Protein AF-A0A0C3F1P7-F1 (afdb_monomer)

Sequence (165 aa):
MGQLSAVKELAISNSTWDDLTPEAEESLFSVFNNIEQLDISIWKFDSPRRVFQIIASYPCLERLSVQACSPRKTLGTLEFQTTDNRVPASLQTLQCSSFNNGDFLNWVLYSQPIPALATIDFGVVQGCDAYLLGKVIKALGPKLNHLRISFVSYIAPGSLVICLA

Organism: Piloderma croceum (strain F 1598) (NCBI:txid765440)

Mean predicted aligned error: 6.53 Å

pLDDT: mean 83.27, std 12.53, range [48.66, 98.19]

Structure (mmCIF, N/CA/C/O backbone):
data_AF-A0A0C3F1P7-F1
#
_entry.id   AF-A0A0C3F1P7-F1
#
loop_
_atom_site.group_PDB
_atom_site.id
_atom_site.type_symbol
_atom_site.label_atom_id
_atom_site.label_alt_id
_atom_site.label_comp_id
_atom_site.label_asym_id
_atom_site.label_entity_id
_atom_site.label_seq_id
_atom_site.pdbx_PDB_ins_code
_atom_site.Cartn_x
_atom_site.Cartn_y
_atom_site.Cartn_z
_atom_site.occupancy
_atom_site.B_iso_or_equiv
_atom_site.auth_seq_id
_atom_site.auth_comp_id
_atom_site.auth_asym_id
_atom_site.auth_atom_id
_atom_site.pdbx_PDB_model_num
ATOM 1 N N . MET A 1 1 ? -26.819 12.381 -0.903 1.00 54.44 1 MET A N 1
ATOM 2 C CA . MET A 1 1 ? -26.599 10.941 -1.167 1.00 54.44 1 MET A CA 1
ATOM 3 C C . MET A 1 1 ? -26.315 10.256 0.161 1.00 54.44 1 MET A C 1
ATOM 5 O O . MET A 1 1 ? -25.711 10.889 1.017 1.00 54.44 1 MET A O 1
ATOM 9 N N . GLY A 1 2 ? -26.835 9.045 0.384 1.00 70.06 2 GLY A N 1
ATOM 10 C CA . GLY A 1 2 ? -26.633 8.320 1.646 1.00 70.06 2 GLY A CA 1
ATOM 11 C C . GLY A 1 2 ? -25.206 7.782 1.756 1.00 70.06 2 GLY A C 1
ATOM 12 O O . GLY A 1 2 ? -24.664 7.315 0.762 1.00 70.06 2 GLY A O 1
ATOM 13 N N . GLN A 1 3 ? -24.602 7.868 2.942 1.00 82.56 3 GLN A N 1
ATOM 14 C CA . GLN A 1 3 ? -23.281 7.291 3.215 1.00 82.56 3 GLN A CA 1
ATOM 15 C C . GLN A 1 3 ? -23.403 5.785 3.474 1.00 82.56 3 GLN A C 1
ATOM 17 O O . GLN A 1 3 ? -24.300 5.352 4.199 1.00 82.56 3 GLN A O 1
ATOM 22 N N . LEU A 1 4 ? -22.480 4.989 2.932 1.00 87.56 4 LEU A N 1
ATOM 23 C CA . LEU A 1 4 ? -22.407 3.540 3.151 1.00 87.56 4 LEU A CA 1
ATOM 24 C C . LEU A 1 4 ? -21.449 3.220 4.306 1.00 87.56 4 LEU A C 1
ATOM 26 O O . LEU A 1 4 ? -20.470 2.497 4.156 1.00 87.56 4 LEU A O 1
ATOM 30 N N . SER A 1 5 ? -21.734 3.771 5.486 1.00 88.56 5 SER A N 1
ATOM 31 C CA . SER A 1 5 ? -20.857 3.698 6.667 1.00 88.56 5 SER A CA 1
ATOM 32 C C . SER A 1 5 ? -20.645 2.286 7.228 1.00 88.56 5 SER A C 1
ATOM 34 O O . SER A 1 5 ? -19.689 2.073 7.975 1.00 88.56 5 SER A O 1
ATOM 36 N N . ALA A 1 6 ? -21.513 1.332 6.880 1.00 92.88 6 ALA A N 1
ATOM 37 C CA . ALA A 1 6 ? -21.384 -0.073 7.263 1.00 92.88 6 ALA A CA 1
ATOM 38 C C . ALA A 1 6 ? -20.371 -0.848 6.403 1.00 92.88 6 ALA A C 1
ATOM 40 O O . ALA A 1 6 ? -19.941 -1.927 6.800 1.00 92.88 6 ALA A O 1
ATOM 41 N N . VAL A 1 7 ? -19.994 -0.323 5.232 1.00 95.44 7 VAL A N 1
ATOM 42 C CA . VAL A 1 7 ? -19.026 -0.975 4.345 1.00 95.44 7 VAL A CA 1
ATOM 43 C C . VAL A 1 7 ? -17.622 -0.754 4.899 1.00 95.44 7 VAL A C 1
ATOM 45 O O . VAL A 1 7 ? -17.210 0.383 5.127 1.00 95.44 7 VAL A O 1
ATOM 48 N N . LYS A 1 8 ? -16.906 -1.859 5.117 1.00 96.81 8 LYS A N 1
ATOM 49 C CA . LYS A 1 8 ? -15.531 -1.890 5.639 1.00 96.81 8 LYS A CA 1
ATOM 50 C C . LYS A 1 8 ? -14.506 -2.338 4.609 1.00 96.81 8 LYS A C 1
ATOM 52 O O . LYS A 1 8 ? -13.326 -2.041 4.750 1.00 96.81 8 LYS A O 1
ATOM 57 N N . GLU A 1 9 ? -14.956 -3.016 3.564 1.00 97.38 9 GLU A N 1
ATOM 58 C CA . GLU A 1 9 ? -14.091 -3.576 2.536 1.00 97.38 9 GLU A CA 1
ATOM 59 C C . GLU A 1 9 ? -14.547 -3.061 1.175 1.00 97.38 9 GLU A C 1
ATOM 61 O O . GLU A 1 9 ? -15.736 -3.106 0.849 1.00 97.38 9 GLU A O 1
ATOM 66 N N . LEU A 1 10 ? -13.602 -2.548 0.394 1.00 95.38 10 LEU A N 1
ATOM 67 C CA . LEU A 1 10 ? -13.829 -2.092 -0.968 1.00 95.38 10 LEU A CA 1
ATOM 68 C C . LEU A 1 10 ? -12.850 -2.804 -1.896 1.00 95.38 10 LEU A C 1
ATOM 70 O O . LEU A 1 10 ? -11.638 -2.698 -1.733 1.00 95.38 10 LEU A O 1
ATOM 74 N N . ALA A 1 11 ? -13.389 -3.502 -2.891 1.00 94.38 11 ALA A N 1
ATOM 75 C CA . ALA A 1 11 ? -12.605 -4.152 -3.929 1.00 94.38 11 ALA A CA 1
ATOM 76 C C . ALA A 1 11 ? -12.892 -3.496 -5.284 1.00 94.38 11 ALA A C 1
ATOM 78 O O . ALA A 1 11 ? -14.033 -3.460 -5.746 1.00 94.38 11 ALA A O 1
ATOM 79 N N . ILE A 1 12 ? -11.844 -2.996 -5.931 1.00 89.31 12 ILE A N 1
ATOM 80 C CA . ILE A 1 12 ? -11.864 -2.387 -7.259 1.00 89.31 12 ILE A CA 1
ATOM 81 C C . ILE A 1 12 ? -11.052 -3.304 -8.167 1.00 89.31 12 ILE A C 1
ATOM 83 O O . ILE A 1 12 ? -9.857 -3.515 -7.955 1.00 89.31 12 ILE A O 1
ATOM 87 N N . SER A 1 13 ? -11.700 -3.895 -9.167 1.00 89.19 13 SER A N 1
ATOM 88 C CA . SER A 1 13 ? -11.050 -4.865 -10.048 1.00 89.19 13 SER A CA 1
ATOM 89 C C . SER A 1 13 ? -11.407 -4.639 -11.507 1.00 89.19 13 SER A C 1
ATOM 91 O O . SER A 1 13 ? -12.533 -4.256 -11.825 1.00 89.19 13 SER A O 1
ATOM 93 N N . ASN A 1 14 ? -10.435 -4.897 -12.387 1.00 82.69 14 ASN A N 1
ATOM 94 C CA . ASN A 1 14 ? -10.603 -4.911 -13.843 1.00 82.69 14 ASN A CA 1
ATOM 95 C C . ASN A 1 14 ? -11.326 -3.668 -14.382 1.00 82.69 14 ASN A C 1
ATOM 97 O O . ASN A 1 14 ? -12.288 -3.751 -1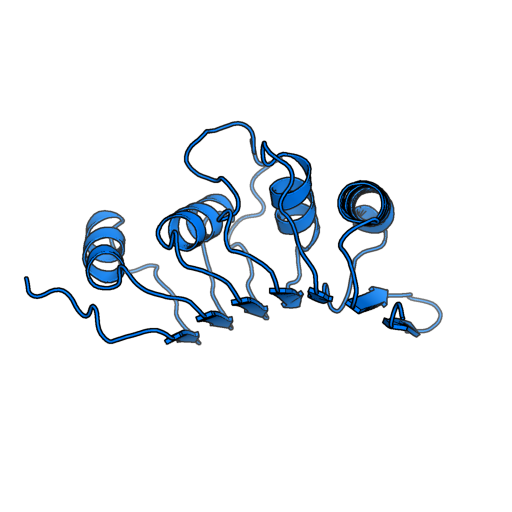5.147 1.00 82.69 14 ASN A O 1
ATOM 101 N N . SER A 1 15 ? -10.874 -2.503 -13.937 1.00 75.25 15 SER A N 1
ATOM 102 C CA . SER A 1 15 ? -11.546 -1.247 -14.219 1.00 75.25 15 SER A CA 1
ATOM 103 C C . SER A 1 15 ? -10.633 -0.306 -14.989 1.00 75.25 15 SER A C 1
ATOM 105 O O . SER A 1 15 ? -9.490 -0.060 -14.600 1.00 75.25 15 SER A O 1
ATOM 107 N N . THR A 1 16 ? -11.156 0.260 -16.070 1.00 73.94 16 THR A N 1
ATOM 108 C CA . THR A 1 16 ? -10.563 1.389 -16.787 1.00 73.94 16 THR A CA 1
ATOM 109 C C . THR A 1 16 ? -11.404 2.610 -16.464 1.00 73.94 16 THR A C 1
ATOM 111 O O . THR A 1 16 ? -12.550 2.692 -16.888 1.00 73.94 16 THR A O 1
ATOM 114 N N . TRP A 1 17 ? -10.867 3.525 -15.662 1.00 72.94 17 TRP A N 1
ATOM 115 C CA . TRP A 1 17 ? -11.616 4.685 -15.158 1.00 72.94 17 TRP A CA 1
ATOM 116 C C . TRP A 1 17 ? -11.581 5.863 -16.145 1.00 72.94 17 TRP A C 1
ATOM 118 O O . TRP A 1 17 ? -11.796 7.003 -15.772 1.00 72.94 17 TRP A O 1
ATOM 128 N N . ASP A 1 18 ? -11.324 5.582 -17.422 1.00 71.12 18 ASP A N 1
ATOM 129 C CA . ASP A 1 18 ? -11.081 6.598 -18.459 1.00 71.12 18 ASP A CA 1
ATOM 130 C C . ASP A 1 18 ? -12.295 7.460 -18.740 1.00 71.12 18 ASP A C 1
ATOM 132 O O . ASP A 1 18 ? -12.169 8.614 -19.138 1.00 71.12 18 ASP A O 1
ATOM 136 N N . ASP A 1 19 ? -13.464 6.862 -18.543 1.00 70.75 19 ASP A N 1
ATOM 137 C CA . ASP A 1 19 ? -14.743 7.498 -18.792 1.00 70.75 19 ASP A CA 1
ATOM 138 C C . ASP A 1 19 ? -15.265 8.224 -17.542 1.00 70.75 19 ASP A C 1
ATOM 140 O O . ASP A 1 19 ? -16.295 8.896 -17.609 1.00 70.75 19 ASP A O 1
ATOM 144 N N . LEU A 1 20 ? -14.581 8.103 -16.395 1.00 74.62 20 LEU A N 1
ATOM 145 C CA . LEU A 1 20 ? -14.964 8.800 -15.173 1.00 74.62 20 LEU A CA 1
ATOM 146 C C . LEU A 1 20 ? -14.275 10.160 -15.114 1.00 74.62 20 LEU A C 1
ATOM 148 O O . LEU A 1 20 ? -13.053 10.278 -15.165 1.00 74.62 20 LEU A O 1
ATOM 152 N N . THR A 1 21 ? -15.077 11.214 -14.967 1.00 83.38 21 THR A N 1
ATOM 153 C CA . THR A 1 21 ? -14.527 12.528 -14.636 1.00 83.38 21 THR A CA 1
ATOM 154 C C . THR A 1 21 ? -14.014 12.515 -13.190 1.00 83.38 21 THR A C 1
ATOM 156 O O . THR A 1 21 ? -14.551 11.769 -12.362 1.00 83.38 21 THR A O 1
ATOM 159 N N . PRO A 1 22 ? -13.021 13.350 -12.834 1.00 80.06 22 PRO A N 1
ATOM 160 C CA . PRO A 1 22 ? -12.517 13.428 -11.463 1.00 80.06 22 PRO A CA 1
ATOM 161 C C . PRO A 1 22 ? -13.613 13.637 -10.407 1.00 80.06 22 PRO A C 1
ATOM 163 O O . PRO A 1 22 ? -13.511 13.091 -9.310 1.00 80.06 22 PRO A O 1
ATOM 166 N N . GLU A 1 23 ? -14.669 14.378 -10.751 1.00 84.62 23 GLU A N 1
ATOM 167 C CA . GLU A 1 23 ? -15.829 14.641 -9.896 1.00 84.62 23 GLU A CA 1
ATOM 168 C C . GLU A 1 23 ? -16.697 13.392 -9.703 1.00 84.62 23 GLU A C 1
ATOM 170 O O . GLU A 1 23 ? -17.196 13.150 -8.605 1.00 84.62 23 GLU A O 1
ATOM 175 N N . ALA A 1 24 ? -16.876 12.581 -10.751 1.00 85.69 24 ALA A N 1
ATOM 176 C CA . ALA A 1 24 ? -17.606 11.320 -10.655 1.00 85.69 24 ALA A CA 1
ATOM 177 C C . ALA A 1 24 ? -16.862 10.322 -9.756 1.00 85.69 24 ALA A C 1
ATOM 179 O O . ALA A 1 24 ? -17.483 9.648 -8.936 1.00 85.69 24 ALA A O 1
ATOM 180 N N . GLU A 1 25 ? -15.533 10.273 -9.862 1.00 83.94 25 GLU A N 1
ATOM 181 C CA . GLU A 1 25 ? -14.691 9.456 -8.987 1.00 83.94 25 GLU A CA 1
ATOM 182 C C . GLU A 1 25 ? -14.768 9.922 -7.527 1.00 83.94 25 GLU A C 1
ATOM 184 O O . GLU A 1 25 ? -15.000 9.116 -6.628 1.00 83.94 25 GLU A O 1
ATOM 189 N N . GLU A 1 26 ? -14.616 11.224 -7.273 1.00 83.25 26 GLU A N 1
ATOM 190 C CA . GLU A 1 26 ? -14.709 11.790 -5.922 1.00 83.25 26 GLU A CA 1
ATOM 191 C C . GLU A 1 26 ? -16.100 11.557 -5.315 1.00 83.25 26 GLU A C 1
ATOM 193 O O . GLU A 1 26 ? -16.233 11.138 -4.160 1.00 83.25 26 GLU A O 1
ATOM 198 N N . SER A 1 27 ? -17.155 11.741 -6.112 1.00 86.88 27 SER A N 1
ATOM 199 C CA . SER A 1 27 ? -18.521 11.443 -5.691 1.00 86.88 27 SER A CA 1
ATOM 200 C C . SER A 1 27 ? -18.729 9.959 -5.405 1.00 86.88 27 SER A C 1
ATOM 202 O O . SER A 1 27 ? -19.531 9.640 -4.534 1.00 86.88 27 SER A O 1
ATOM 204 N N . LEU A 1 28 ? -18.053 9.053 -6.115 1.00 87.06 28 LEU A N 1
ATOM 205 C CA . LEU A 1 28 ? -18.147 7.616 -5.868 1.00 87.06 28 LEU A CA 1
ATOM 206 C C . LEU A 1 28 ? -17.441 7.246 -4.560 1.00 87.06 28 LEU A C 1
ATOM 208 O O . LEU A 1 28 ? -18.002 6.523 -3.737 1.00 87.06 28 LEU A O 1
ATOM 212 N N . PHE A 1 29 ? -16.232 7.761 -4.344 1.00 86.56 29 PHE A N 1
ATOM 213 C CA . PHE A 1 29 ? -15.429 7.399 -3.180 1.00 86.56 29 PHE A CA 1
ATOM 214 C C . PHE A 1 29 ? -15.884 8.061 -1.882 1.00 86.56 29 PHE A C 1
ATOM 216 O O . PHE A 1 29 ? -15.818 7.423 -0.834 1.00 86.56 29 PHE A O 1
ATOM 223 N N . SER A 1 30 ? -16.444 9.271 -1.946 1.00 87.69 30 SER A N 1
ATOM 224 C CA . SER A 1 30 ? -16.987 9.986 -0.775 1.00 87.69 30 SER A CA 1
ATOM 225 C C . SER A 1 30 ? -18.180 9.290 -0.103 1.00 87.69 30 SER A C 1
ATOM 227 O O . SER A 1 30 ? -18.580 9.648 1.009 1.00 87.69 30 SER A O 1
ATOM 229 N N . VAL A 1 31 ? -18.759 8.272 -0.748 1.00 91.62 31 VAL A N 1
ATOM 230 C CA . VAL A 1 31 ? -19.815 7.435 -0.164 1.00 91.62 31 VAL A CA 1
ATOM 231 C C . VAL A 1 31 ? -19.255 6.475 0.897 1.00 91.62 31 VAL A C 1
ATOM 233 O O . VAL A 1 31 ? -19.992 6.068 1.804 1.00 91.62 31 VAL A O 1
ATOM 236 N N . PHE A 1 32 ? -17.965 6.136 0.821 1.00 91.50 32 PHE A N 1
ATOM 237 C CA . PHE A 1 32 ? -17.310 5.122 1.645 1.00 91.50 32 PHE A CA 1
ATOM 238 C C . PHE A 1 32 ? -16.322 5.755 2.639 1.00 91.50 32 PHE A C 1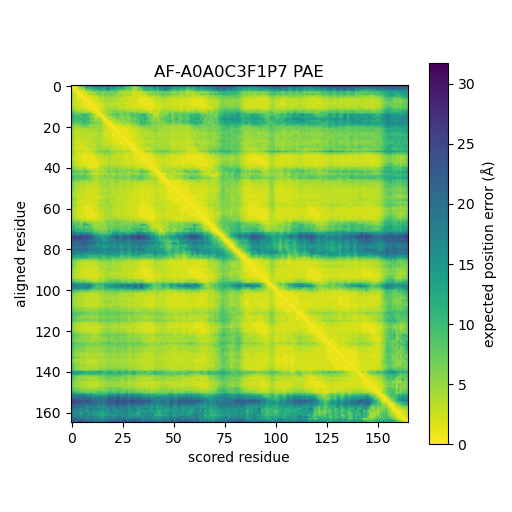
ATOM 240 O O . PHE A 1 32 ? -15.151 5.932 2.337 1.00 91.50 32 PHE A O 1
ATOM 247 N N . ASN A 1 33 ? -16.757 6.059 3.864 1.00 87.19 33 ASN A N 1
ATOM 248 C CA . ASN A 1 33 ? -15.896 6.770 4.830 1.00 87.19 33 ASN A CA 1
ATOM 249 C C . ASN A 1 33 ? -15.183 5.865 5.848 1.00 87.19 33 ASN A C 1
ATOM 251 O O . ASN A 1 33 ? -14.294 6.323 6.557 1.00 87.19 33 ASN A O 1
ATOM 255 N N . ASN A 1 34 ? -15.572 4.590 5.929 1.00 94.00 34 ASN A N 1
ATOM 256 C CA . ASN A 1 34 ? -15.139 3.663 6.980 1.00 94.00 34 ASN A CA 1
ATOM 257 C C . ASN A 1 34 ? -14.393 2.441 6.427 1.00 94.00 34 ASN A C 1
ATOM 259 O O . ASN A 1 34 ? -14.411 1.384 7.057 1.00 94.00 34 ASN A O 1
ATOM 263 N N . ILE A 1 35 ? -13.783 2.567 5.248 1.00 97.12 35 ILE A N 1
ATOM 264 C CA . ILE A 1 35 ? -13.032 1.473 4.631 1.00 97.12 35 ILE A CA 1
ATOM 265 C C . ILE A 1 35 ? -11.792 1.158 5.470 1.00 97.12 35 ILE A C 1
ATOM 267 O O . ILE A 1 35 ? -10.963 2.029 5.723 1.00 97.12 35 ILE A O 1
ATOM 271 N N . GLU A 1 36 ? -11.690 -0.102 5.874 1.00 97.94 36 GLU A N 1
ATOM 272 C CA . GLU A 1 36 ? -10.580 -0.711 6.608 1.00 97.94 36 GLU A CA 1
ATOM 273 C C . GLU A 1 36 ? -9.721 -1.586 5.682 1.00 97.94 36 GLU A C 1
ATOM 275 O O . GLU A 1 36 ? -8.516 -1.716 5.898 1.00 97.94 36 GLU A O 1
ATOM 280 N N . GLN A 1 37 ? -10.309 -2.139 4.614 1.00 98.19 37 GLN A N 1
ATOM 281 C CA . GLN A 1 37 ? -9.597 -2.895 3.584 1.00 98.19 37 GLN A CA 1
ATOM 282 C C . GLN A 1 37 ? -9.910 -2.378 2.182 1.00 98.19 37 GLN A C 1
ATOM 284 O O . GLN A 1 37 ? -11.071 -2.292 1.783 1.00 98.19 37 GLN A O 1
ATOM 289 N N . LEU A 1 38 ? -8.857 -2.088 1.423 1.00 96.38 38 LEU A N 1
ATOM 290 C CA . LEU A 1 38 ? -8.938 -1.663 0.033 1.00 96.38 38 LEU A CA 1
ATOM 291 C C . LEU A 1 38 ? -8.109 -2.602 -0.837 1.00 96.38 38 LEU A C 1
ATOM 293 O O . LEU A 1 38 ? -6.884 -2.652 -0.716 1.00 96.38 38 LEU A O 1
ATOM 297 N N . ASP A 1 39 ? -8.787 -3.295 -1.745 1.00 95.31 39 ASP A N 1
ATOM 298 C CA . ASP A 1 39 ? -8.166 -4.170 -2.730 1.00 95.31 39 ASP A CA 1
ATOM 299 C C . ASP A 1 39 ? -8.324 -3.571 -4.123 1.00 95.31 39 ASP A C 1
ATOM 301 O O . ASP A 1 39 ? -9.429 -3.329 -4.602 1.00 95.31 39 ASP A O 1
ATOM 305 N N . ILE A 1 40 ? -7.205 -3.337 -4.793 1.00 91.12 40 ILE A N 1
ATOM 306 C CA . ILE A 1 40 ? -7.139 -2.732 -6.116 1.00 91.12 40 ILE A CA 1
ATOM 307 C C . ILE A 1 40 ? -6.400 -3.698 -7.028 1.00 91.12 40 ILE A C 1
ATOM 309 O O . ILE A 1 40 ? -5.223 -3.993 -6.822 1.00 91.12 40 ILE A O 1
ATOM 313 N N . SER A 1 41 ? -7.068 -4.185 -8.065 1.00 90.94 41 SER A N 1
ATOM 314 C CA . SER A 1 41 ? -6.477 -5.147 -8.993 1.00 90.94 41 SER A CA 1
ATOM 315 C C . SER A 1 41 ? -6.753 -4.787 -10.446 1.00 90.94 41 SER A C 1
ATOM 317 O O . SER A 1 41 ? -7.855 -4.377 -10.806 1.00 90.94 41 SER A O 1
ATOM 319 N N . ILE A 1 42 ? -5.748 -4.974 -11.306 1.00 82.75 42 ILE A N 1
ATOM 320 C CA . ILE A 1 42 ? -5.882 -4.802 -12.763 1.00 82.75 42 ILE A CA 1
ATOM 321 C C . ILE A 1 42 ? -6.445 -3.405 -13.086 1.00 82.75 42 ILE A C 1
ATOM 323 O O . ILE A 1 42 ? -7.440 -3.244 -13.795 1.00 82.75 42 ILE A O 1
ATOM 327 N N . TRP A 1 43 ? -5.823 -2.375 -12.509 1.00 80.75 43 TRP A N 1
ATOM 328 C CA . TRP A 1 43 ? -6.220 -0.988 -12.728 1.00 80.75 43 TRP A CA 1
ATOM 329 C C . TRP A 1 43 ? -5.244 -0.277 -13.657 1.00 80.75 43 TRP A C 1
ATOM 331 O O . TRP A 1 43 ? -4.026 -0.276 -13.449 1.00 80.75 43 TRP A O 1
ATOM 341 N N . LYS A 1 44 ? -5.801 0.361 -14.685 1.00 82.00 44 LYS A N 1
ATOM 342 C CA . LYS A 1 44 ? -5.083 1.286 -15.558 1.00 82.00 44 LYS A CA 1
ATOM 343 C C . LYS A 1 44 ? -5.415 2.712 -15.152 1.00 82.00 44 LYS A C 1
ATOM 345 O O . LYS A 1 44 ? -6.550 3.145 -15.339 1.00 82.00 44 LYS A O 1
ATOM 350 N N . PHE A 1 45 ? -4.418 3.432 -14.660 1.00 75.69 45 PHE A N 1
ATOM 351 C CA . PHE A 1 45 ? -4.546 4.821 -14.228 1.00 75.69 45 PHE A CA 1
ATOM 352 C C . PHE A 1 45 ? -3.603 5.735 -15.016 1.00 75.69 45 PHE A C 1
ATOM 354 O O . PHE A 1 45 ? -2.579 5.296 -15.547 1.00 75.69 45 PHE A O 1
ATOM 361 N N . ASP A 1 46 ? -3.928 7.023 -15.067 1.00 76.44 46 ASP A N 1
ATOM 362 C CA . ASP A 1 46 ? -3.106 8.020 -15.762 1.00 76.44 46 ASP A CA 1
ATOM 363 C C . ASP A 1 46 ? -1.855 8.410 -14.975 1.00 76.44 46 ASP A C 1
ATOM 365 O O . ASP A 1 46 ? -0.806 8.679 -15.561 1.00 76.44 46 ASP A O 1
ATOM 369 N N . SER A 1 47 ? -1.956 8.427 -13.643 1.00 77.62 47 SER A N 1
ATOM 370 C CA . SER A 1 47 ? -0.864 8.786 -12.742 1.00 77.62 47 SER A CA 1
ATOM 371 C C . SER A 1 47 ? -0.949 8.017 -11.419 1.00 77.62 47 SER A C 1
ATOM 373 O O . SER A 1 47 ? -2.035 7.949 -10.835 1.00 77.62 47 SER A O 1
ATOM 375 N N . PRO A 1 48 ? 0.180 7.512 -10.884 1.00 79.12 48 PRO A N 1
ATOM 376 C CA . PRO A 1 48 ? 0.238 6.921 -9.545 1.00 79.12 48 PRO A CA 1
ATOM 377 C C . PRO A 1 48 ? -0.273 7.868 -8.451 1.00 79.12 48 PRO A C 1
ATOM 379 O O . PRO A 1 48 ? -0.869 7.424 -7.474 1.00 79.12 48 PRO A O 1
ATOM 382 N N . ARG A 1 49 ? -0.123 9.190 -8.644 1.00 80.62 49 ARG A N 1
ATOM 383 C CA . ARG A 1 49 ? -0.658 10.206 -7.726 1.00 80.62 49 ARG A CA 1
ATOM 384 C C . ARG A 1 49 ? -2.148 10.006 -7.464 1.00 80.62 49 ARG A C 1
ATOM 386 O O . ARG A 1 49 ? -2.577 10.139 -6.324 1.00 80.62 49 ARG A O 1
ATOM 393 N N . ARG A 1 50 ? -2.927 9.673 -8.496 1.00 79.75 50 ARG A N 1
ATOM 394 C CA . ARG A 1 50 ? -4.378 9.508 -8.363 1.00 79.75 50 ARG A CA 1
ATOM 395 C C . ARG A 1 50 ? -4.728 8.329 -7.458 1.00 79.75 50 ARG A C 1
ATOM 397 O O . ARG A 1 50 ? -5.604 8.451 -6.611 1.00 79.75 50 ARG A O 1
ATOM 404 N N . VAL A 1 51 ? -3.984 7.231 -7.580 1.00 84.81 51 VAL A N 1
ATOM 405 C CA . VAL A 1 51 ? -4.127 6.054 -6.712 1.00 84.81 51 VAL A CA 1
ATOM 406 C C . VAL A 1 51 ? -3.866 6.428 -5.256 1.00 84.81 51 VAL A C 1
ATOM 408 O O . VAL A 1 51 ? -4.666 6.095 -4.387 1.00 84.81 51 VAL A O 1
ATOM 411 N N . PHE A 1 52 ? -2.798 7.183 -4.984 1.00 88.00 52 PHE A N 1
ATOM 412 C CA . PHE A 1 52 ? -2.481 7.620 -3.622 1.00 88.00 52 PHE A CA 1
ATOM 413 C C . PHE A 1 52 ? -3.525 8.573 -3.033 1.00 88.00 52 PHE A C 1
ATOM 415 O O . PHE A 1 52 ? -3.822 8.456 -1.850 1.00 88.00 52 PHE A O 1
ATOM 422 N N . GLN A 1 53 ? -4.124 9.458 -3.836 1.00 86.69 53 GLN A N 1
ATOM 423 C CA . GLN A 1 53 ? -5.232 10.315 -3.386 1.00 86.69 53 GLN A CA 1
ATOM 424 C C . GLN A 1 53 ? -6.449 9.492 -2.959 1.00 86.69 53 GLN A C 1
ATOM 426 O O . GLN A 1 53 ? -7.068 9.771 -1.936 1.00 86.69 53 GLN A O 1
ATOM 431 N N . ILE A 1 54 ? -6.772 8.454 -3.730 1.00 87.50 54 ILE A N 1
ATOM 432 C CA . ILE A 1 54 ? -7.900 7.569 -3.434 1.00 87.50 54 ILE A CA 1
ATOM 433 C C . ILE A 1 54 ? -7.620 6.776 -2.160 1.00 87.50 54 ILE A C 1
ATOM 435 O O . ILE A 1 54 ? -8.455 6.746 -1.266 1.00 87.50 54 ILE A O 1
ATOM 439 N N . ILE A 1 55 ? -6.415 6.230 -2.009 1.00 91.38 55 ILE A N 1
ATOM 440 C CA . ILE A 1 55 ? -5.999 5.563 -0.769 1.00 91.38 55 ILE A CA 1
ATOM 441 C C . ILE A 1 55 ? -6.080 6.520 0.433 1.00 91.38 55 ILE A C 1
ATOM 443 O O . ILE A 1 55 ? -6.597 6.146 1.484 1.00 91.38 55 ILE A O 1
ATOM 447 N N . ALA A 1 56 ? -5.601 7.757 0.283 1.00 89.75 56 ALA A N 1
ATOM 448 C CA . ALA A 1 56 ? -5.598 8.763 1.344 1.00 89.75 56 ALA A CA 1
ATOM 449 C C . ALA A 1 56 ? -7.009 9.225 1.752 1.00 89.75 56 ALA A C 1
ATOM 451 O O . ALA A 1 56 ? -7.179 9.748 2.854 1.00 89.75 56 ALA A O 1
ATOM 452 N N . SER A 1 57 ? -8.025 8.997 0.911 1.00 89.88 57 SER A N 1
ATOM 453 C CA . SER A 1 57 ? -9.426 9.292 1.237 1.00 89.88 57 SER A CA 1
ATOM 454 C C . SER A 1 57 ? -10.021 8.369 2.311 1.00 89.88 57 SER A C 1
ATOM 456 O O . SER A 1 57 ? -11.080 8.673 2.856 1.00 89.88 57 SER A O 1
ATOM 458 N N . TYR A 1 58 ? -9.320 7.287 2.674 1.00 92.94 58 TYR A N 1
ATOM 459 C CA . TYR A 1 58 ? -9.760 6.306 3.666 1.0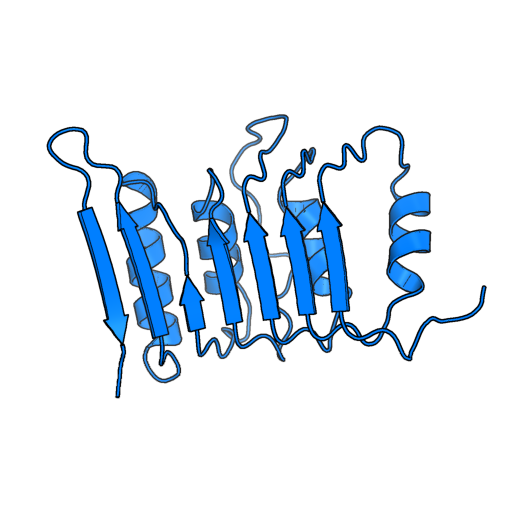0 92.94 58 TYR A CA 1
ATOM 460 C C . TYR A 1 58 ? -8.927 6.391 4.956 1.00 92.94 58 TYR A C 1
ATOM 462 O O . TYR A 1 58 ? -7.933 5.679 5.113 1.00 92.94 58 TYR A O 1
ATOM 470 N N . PRO A 1 59 ? -9.315 7.235 5.931 1.00 91.56 59 PRO A N 1
ATOM 471 C CA . PRO A 1 59 ? -8.541 7.429 7.161 1.00 91.56 59 PRO A CA 1
ATOM 472 C C . PRO A 1 59 ? -8.515 6.192 8.075 1.00 91.56 59 PRO A C 1
ATOM 474 O O . PRO A 1 59 ? -7.623 6.067 8.916 1.00 91.56 59 PRO A O 1
ATOM 477 N N . CYS A 1 60 ? -9.471 5.274 7.922 1.00 95.06 60 CYS A N 1
ATOM 478 C CA . CYS A 1 60 ? -9.556 4.022 8.678 1.00 95.06 60 CYS A CA 1
ATOM 479 C C . CYS A 1 60 ? -8.847 2.844 7.992 1.00 95.06 60 CYS A C 1
ATOM 481 O O . CYS A 1 60 ? -8.959 1.727 8.480 1.00 95.06 60 CYS A O 1
ATOM 483 N N . LEU A 1 61 ? -8.142 3.069 6.879 1.00 96.75 61 LEU A N 1
ATOM 484 C CA . LEU A 1 61 ? -7.578 1.989 6.081 1.00 96.75 61 LEU A CA 1
ATOM 485 C C . LEU A 1 61 ? -6.437 1.264 6.803 1.00 96.75 61 LEU A C 1
ATOM 487 O O . LEU A 1 61 ? -5.353 1.814 6.974 1.00 96.75 61 LEU A O 1
ATOM 491 N N . GLU A 1 62 ? -6.651 -0.006 7.136 1.00 98.00 62 GLU A N 1
ATOM 492 C CA . GLU A 1 62 ? -5.680 -0.868 7.815 1.00 98.00 62 GLU A CA 1
ATOM 493 C C . GLU A 1 62 ? -4.937 -1.792 6.844 1.00 98.00 62 GLU A C 1
ATOM 495 O O . GLU A 1 62 ? -3.762 -2.122 7.057 1.00 98.00 62 GLU A O 1
ATOM 500 N N . ARG A 1 63 ? -5.608 -2.205 5.761 1.00 98.12 63 ARG A N 1
ATOM 501 C CA . ARG A 1 63 ? -5.093 -3.158 4.773 1.00 98.12 63 ARG A CA 1
ATOM 502 C C . ARG A 1 63 ? -5.251 -2.617 3.358 1.00 98.12 63 ARG A C 1
ATOM 504 O O . ARG A 1 63 ? -6.358 -2.326 2.918 1.00 98.12 63 ARG A O 1
ATOM 511 N N . LEU A 1 64 ? -4.140 -2.529 2.636 1.00 96.44 64 LEU A N 1
ATOM 512 C CA . LEU A 1 64 ? -4.105 -2.137 1.232 1.00 96.44 64 LEU A CA 1
ATOM 513 C C . LEU A 1 64 ? -3.466 -3.248 0.401 1.00 96.44 64 LEU A C 1
ATOM 515 O O . LEU A 1 64 ? -2.318 -3.619 0.658 1.00 96.44 64 LEU A O 1
ATOM 519 N N . SER A 1 65 ? -4.176 -3.719 -0.624 1.00 95.38 65 SER A N 1
ATOM 520 C CA . SER A 1 65 ? -3.630 -4.589 -1.666 1.00 95.38 65 SER A CA 1
ATOM 521 C C . SER A 1 65 ? -3.715 -3.904 -3.024 1.00 95.38 65 SER A C 1
ATOM 523 O O . SER A 1 65 ? -4.783 -3.466 -3.440 1.00 95.38 65 SER A O 1
ATOM 525 N N . VAL A 1 66 ? -2.592 -3.804 -3.733 1.00 91.50 66 VAL A N 1
ATOM 526 C CA . VAL A 1 66 ? -2.510 -3.261 -5.093 1.00 91.50 66 VAL A CA 1
ATOM 527 C C . VAL A 1 66 ? -1.813 -4.273 -5.990 1.00 91.50 66 VAL A C 1
ATOM 529 O O . VAL A 1 66 ? -0.644 -4.604 -5.792 1.00 91.50 66 VAL A O 1
ATOM 532 N N . GLN A 1 67 ? -2.518 -4.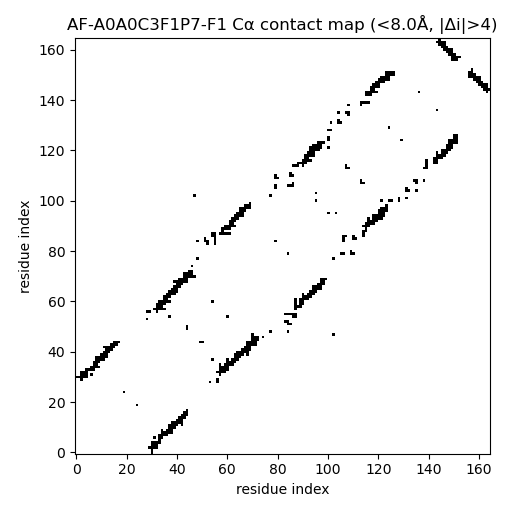781 -6.996 1.00 89.94 67 GLN A N 1
ATOM 533 C CA . GLN A 1 67 ? -2.037 -5.873 -7.841 1.00 89.94 67 GLN A CA 1
ATOM 534 C C . GLN A 1 67 ? -2.194 -5.548 -9.320 1.00 89.94 67 GLN A C 1
ATOM 536 O O . GLN A 1 67 ? -3.218 -5.011 -9.744 1.00 89.94 67 GLN A O 1
ATOM 541 N N . ALA A 1 68 ? -1.189 -5.907 -10.124 1.00 82.56 68 ALA A N 1
ATOM 542 C CA . ALA A 1 68 ? -1.248 -5.820 -11.586 1.00 82.56 68 ALA A CA 1
ATOM 543 C C . ALA A 1 68 ? -1.722 -4.450 -12.121 1.00 82.56 68 ALA A C 1
ATOM 545 O O . ALA A 1 68 ? -2.442 -4.373 -13.116 1.00 82.56 68 ALA A O 1
ATOM 546 N N . CYS A 1 69 ? -1.346 -3.363 -11.445 1.00 78.56 69 CYS A N 1
ATOM 547 C CA . CYS A 1 69 ? -1.693 -2.017 -11.879 1.00 78.56 69 CYS A CA 1
ATOM 548 C C . CYS A 1 69 ? -0.584 -1.441 -12.764 1.00 78.56 69 CYS A C 1
ATOM 550 O O . CYS A 1 69 ? 0.599 -1.713 -12.561 1.00 78.56 69 CYS A O 1
ATOM 552 N N . SER A 1 70 ? -0.949 -0.635 -13.756 1.00 75.81 70 SER A N 1
ATOM 553 C CA . SER A 1 70 ? 0.030 -0.051 -14.677 1.00 75.81 70 SER A CA 1
ATOM 554 C C . SER A 1 70 ? -0.329 1.392 -15.018 1.00 75.81 70 SER A C 1
ATOM 556 O O . SER A 1 70 ? -1.474 1.632 -15.424 1.00 75.81 70 SER A O 1
ATOM 558 N N . PRO A 1 71 ? 0.621 2.340 -14.925 1.00 71.50 71 PRO A N 1
ATOM 559 C CA . PRO A 1 71 ? 0.403 3.681 -15.444 1.00 71.50 71 PRO A CA 1
ATOM 560 C C . PRO A 1 71 ? 0.259 3.636 -16.969 1.00 71.50 71 PRO A C 1
ATOM 562 O O . PRO A 1 71 ? 0.991 2.916 -17.650 1.00 71.50 71 PRO A O 1
ATOM 565 N N . ARG A 1 72 ? -0.652 4.436 -17.530 1.00 70.00 72 ARG A N 1
ATOM 566 C CA . ARG A 1 72 ? -0.797 4.574 -18.994 1.00 70.00 72 ARG A CA 1
ATOM 567 C C . ARG A 1 72 ? 0.357 5.314 -19.645 1.00 70.00 72 ARG A C 1
ATOM 569 O O . ARG A 1 72 ? 0.671 5.077 -20.808 1.00 70.00 72 ARG A O 1
ATOM 576 N N . LYS A 1 73 ? 0.954 6.247 -18.909 1.00 64.44 73 LYS A N 1
ATOM 577 C CA . LYS A 1 73 ? 2.091 7.048 -19.345 1.00 64.44 73 LYS A CA 1
ATOM 578 C C . LYS A 1 73 ? 3.153 6.969 -18.261 1.00 64.44 73 LYS A C 1
ATOM 580 O O . LYS A 1 73 ? 2.873 7.254 -17.100 1.00 64.44 73 LYS A O 1
ATOM 585 N N . THR A 1 74 ? 4.376 6.613 -18.637 1.00 54.28 74 THR A N 1
ATOM 586 C CA . THR A 1 74 ? 5.564 6.816 -17.801 1.00 54.28 74 THR A CA 1
ATOM 587 C C . THR A 1 74 ? 5.835 8.314 -17.732 1.00 54.28 74 THR A C 1
ATOM 589 O O . THR A 1 74 ? 6.586 8.860 -18.536 1.00 54.28 74 THR A O 1
ATOM 592 N N . LEU A 1 75 ? 5.136 9.005 -16.838 1.00 52.06 75 LEU A N 1
ATOM 593 C CA . LEU A 1 75 ? 5.429 10.394 -16.512 1.00 52.06 75 LEU A CA 1
ATOM 594 C C . LEU A 1 75 ? 6.511 10.430 -15.431 1.00 52.06 75 LEU A C 1
ATOM 596 O O . LEU A 1 75 ? 6.628 9.497 -14.640 1.00 52.06 75 LEU A O 1
ATOM 600 N N . GLY A 1 76 ? 7.339 11.477 -15.484 1.00 55.88 76 GLY A N 1
ATOM 601 C CA . GLY A 1 76 ? 8.551 11.641 -14.683 1.00 55.88 76 GLY A CA 1
ATOM 602 C C . GLY A 1 76 ? 8.347 11.544 -13.169 1.00 55.88 76 GLY A C 1
ATOM 603 O O . GLY A 1 76 ? 7.233 11.420 -12.670 1.00 55.88 76 GLY A O 1
ATOM 604 N N . THR A 1 77 ? 9.469 11.598 -12.450 1.00 55.16 77 THR A N 1
ATOM 605 C CA . THR A 1 77 ? 9.575 11.478 -10.987 1.00 55.16 77 THR A CA 1
ATOM 606 C C . THR A 1 77 ? 8.413 12.146 -10.250 1.00 55.16 77 THR A C 1
ATOM 608 O O . THR A 1 77 ? 8.252 13.363 -10.322 1.00 55.16 77 THR A O 1
ATOM 611 N N . LEU A 1 78 ? 7.615 11.346 -9.539 1.00 61.38 78 LEU A N 1
ATOM 612 C CA . LEU A 1 78 ? 6.518 11.829 -8.703 1.00 61.38 78 LEU A CA 1
ATOM 613 C C . LEU A 1 78 ? 7.042 12.736 -7.585 1.00 61.38 78 LEU A C 1
ATOM 615 O O . LEU A 1 78 ? 7.954 12.375 -6.840 1.00 61.38 78 LEU A O 1
ATOM 619 N N . GLU A 1 79 ? 6.402 13.888 -7.417 1.00 61.31 79 GLU A N 1
ATOM 620 C CA . GLU A 1 79 ? 6.596 14.739 -6.248 1.00 61.31 79 GLU A CA 1
ATOM 621 C C . GLU A 1 79 ? 5.723 14.222 -5.093 1.00 61.31 79 GLU A C 1
ATOM 623 O O . GLU A 1 79 ? 4.536 14.524 -4.991 1.00 61.31 79 GLU A O 1
ATOM 628 N N . PHE A 1 80 ? 6.306 13.421 -4.199 1.00 60.97 80 PHE A N 1
ATOM 629 C CA . PHE A 1 80 ? 5.622 12.867 -3.017 1.00 60.97 80 PHE A CA 1
ATOM 630 C C . PHE A 1 80 ? 5.468 13.862 -1.850 1.00 60.97 80 PHE A C 1
ATOM 632 O O . PHE A 1 80 ? 5.113 13.467 -0.745 1.00 60.97 80 PHE A O 1
ATOM 639 N N . GLN A 1 81 ? 5.754 15.150 -2.060 1.00 55.62 81 GLN A N 1
ATOM 640 C CA . GLN A 1 81 ? 5.874 16.131 -0.973 1.00 55.62 81 GLN A CA 1
ATOM 641 C C . GLN A 1 81 ? 4.566 16.861 -0.617 1.00 55.62 81 GLN A C 1
ATOM 643 O O . GLN A 1 81 ? 4.560 17.689 0.293 1.00 55.62 81 GLN A O 1
ATOM 648 N N . THR A 1 82 ? 3.448 16.576 -1.289 1.00 57.97 82 THR A N 1
ATOM 649 C CA . THR A 1 82 ? 2.165 17.236 -0.993 1.00 57.97 82 THR A CA 1
ATOM 650 C C . THR A 1 82 ? 1.411 16.541 0.143 1.00 57.97 82 THR A C 1
ATOM 652 O O . THR A 1 82 ? 1.384 15.313 0.219 1.00 57.97 82 THR A O 1
ATOM 655 N N . THR A 1 83 ? 0.733 17.318 0.994 1.00 60.50 83 THR A N 1
ATOM 656 C CA . THR A 1 83 ? -0.068 16.834 2.138 1.00 60.50 83 THR A CA 1
ATOM 657 C C . THR A 1 83 ? -1.168 15.844 1.766 1.00 60.50 83 THR A C 1
ATOM 659 O O . THR A 1 83 ? -1.530 15.014 2.595 1.00 60.50 83 THR A O 1
ATOM 662 N N . ASP A 1 84 ? -1.655 15.902 0.530 1.00 69.19 84 ASP A N 1
ATOM 663 C CA . ASP A 1 84 ? -2.878 15.212 0.103 1.00 69.19 84 ASP A CA 1
ATOM 664 C C . ASP A 1 84 ? -2.659 13.731 -0.244 1.00 69.19 84 ASP A C 1
ATOM 666 O O . ASP A 1 84 ? -3.608 13.015 -0.541 1.00 69.19 84 ASP A O 1
ATOM 670 N N . ASN A 1 85 ? -1.409 13.260 -0.195 1.00 78.62 85 ASN A N 1
ATOM 671 C CA . ASN A 1 85 ? -1.028 11.891 -0.546 1.00 78.62 85 ASN A CA 1
ATOM 672 C C . ASN A 1 85 ? -0.347 11.183 0.630 1.00 78.62 85 ASN A C 1
ATOM 674 O O . ASN A 1 85 ? 0.589 10.417 0.423 1.00 78.62 85 ASN A O 1
ATOM 678 N N . ARG A 1 86 ? -0.722 11.473 1.878 1.00 87.06 86 ARG A N 1
ATOM 679 C CA . ARG A 1 86 ? -0.102 10.808 3.034 1.00 87.06 86 ARG A CA 1
ATOM 680 C C . ARG A 1 86 ? -0.578 9.367 3.162 1.00 87.06 86 ARG A C 1
ATOM 682 O O . ARG A 1 86 ? -1.712 9.043 2.820 1.00 87.06 86 ARG A O 1
ATOM 689 N N . VAL A 1 87 ? 0.293 8.512 3.690 1.00 91.56 87 VAL A N 1
ATOM 690 C CA . VAL A 1 87 ? -0.091 7.148 4.058 1.00 91.56 87 VAL A CA 1
ATOM 691 C C . VAL A 1 87 ? -1.097 7.226 5.212 1.00 91.56 87 VAL A C 1
ATOM 693 O O . VAL A 1 87 ? -0.815 7.934 6.186 1.00 91.56 87 VAL A O 1
ATOM 696 N N . PRO A 1 88 ? -2.251 6.534 5.138 1.00 93.06 88 PRO A N 1
ATOM 697 C CA . PRO A 1 88 ? -3.189 6.477 6.253 1.00 93.06 88 PRO A CA 1
ATOM 698 C C . PRO A 1 88 ? -2.488 6.013 7.532 1.00 93.06 88 PRO A C 1
ATOM 700 O O . PRO A 1 88 ? -1.755 5.025 7.531 1.00 93.06 88 PRO A O 1
ATOM 703 N N . ALA A 1 89 ? -2.691 6.735 8.635 1.00 92.38 89 ALA A N 1
ATOM 704 C CA . ALA A 1 89 ? -1.992 6.459 9.893 1.00 92.38 89 ALA A CA 1
ATOM 705 C C . ALA A 1 89 ? -2.358 5.091 10.501 1.00 92.38 89 ALA A C 1
ATOM 707 O O . ALA A 1 89 ? -1.581 4.533 11.275 1.00 92.38 89 ALA A O 1
ATOM 708 N N . SER A 1 90 ? -3.534 4.574 10.147 1.00 95.06 90 SER A N 1
ATOM 709 C CA . SER A 1 90 ? -4.069 3.261 10.509 1.00 95.06 90 SER A CA 1
ATOM 710 C C . SER A 1 90 ? -3.496 2.118 9.669 1.00 95.06 90 SER A C 1
ATOM 712 O O . SER A 1 90 ? -3.678 0.965 10.047 1.00 95.06 90 SER A O 1
ATOM 714 N N . LEU A 1 91 ? -2.783 2.403 8.572 1.00 96.44 91 LEU A N 1
ATOM 715 C CA . LEU A 1 91 ? -2.319 1.371 7.651 1.00 96.44 91 LEU A CA 1
ATOM 716 C C . LEU A 1 91 ? -1.271 0.480 8.324 1.00 96.44 91 LEU A C 1
ATOM 718 O O . LEU A 1 91 ? -0.218 0.951 8.758 1.00 96.44 91 LEU A O 1
ATOM 722 N N . GLN A 1 92 ? -1.554 -0.821 8.368 1.00 97.00 92 GLN A N 1
ATOM 723 C CA . GLN A 1 92 ? -0.686 -1.842 8.963 1.00 97.00 92 GLN A CA 1
ATOM 724 C C . GLN A 1 92 ? -0.159 -2.829 7.925 1.00 97.00 92 GLN A C 1
ATOM 726 O O . GLN A 1 92 ? 0.944 -3.354 8.083 1.00 97.00 92 GLN A O 1
ATOM 731 N N . THR A 1 93 ? -0.940 -3.091 6.876 1.00 97.50 93 THR A N 1
ATOM 732 C CA . THR A 1 93 ? -0.602 -4.064 5.835 1.00 97.50 93 THR A CA 1
ATOM 733 C C . THR A 1 93 ? -0.571 -3.391 4.475 1.00 97.50 93 THR A C 1
ATOM 735 O O . THR A 1 93 ? -1.582 -2.860 4.019 1.00 97.50 93 THR A O 1
ATOM 738 N N . LEU A 1 94 ? 0.586 -3.463 3.816 1.00 95.56 94 LEU A N 1
ATOM 739 C CA . LEU A 1 94 ? 0.779 -3.010 2.445 1.00 95.56 94 LEU A CA 1
ATOM 740 C C . LEU A 1 94 ? 1.211 -4.184 1.570 1.00 95.56 94 LEU A C 1
ATOM 742 O O . LEU A 1 94 ? 2.319 -4.700 1.705 1.00 95.56 94 LEU A O 1
ATOM 746 N N . GLN A 1 95 ? 0.344 -4.576 0.646 1.00 95.19 95 GLN A N 1
ATOM 747 C CA . GLN A 1 95 ? 0.644 -5.546 -0.394 1.00 95.19 95 GLN A CA 1
ATOM 748 C C . GLN A 1 95 ? 0.639 -4.828 -1.740 1.00 95.19 95 GLN A C 1
ATOM 750 O O . GLN A 1 95 ? -0.358 -4.240 -2.139 1.00 95.19 95 GLN A O 1
ATOM 755 N N . CYS A 1 96 ? 1.755 -4.854 -2.450 1.00 90.19 96 CYS A N 1
ATOM 756 C CA . CYS A 1 96 ? 1.911 -4.233 -3.750 1.00 90.19 96 CYS A CA 1
ATOM 757 C C . CYS A 1 96 ? 2.648 -5.201 -4.674 1.00 90.19 96 CYS A C 1
ATOM 759 O O . CYS A 1 96 ? 3.859 -5.340 -4.599 1.00 90.19 96 CYS A O 1
ATOM 761 N N . SER A 1 97 ? 1.918 -5.874 -5.560 1.00 84.38 97 SER A N 1
ATOM 762 C CA . SER A 1 97 ? 2.485 -6.736 -6.608 1.00 84.38 97 SER A 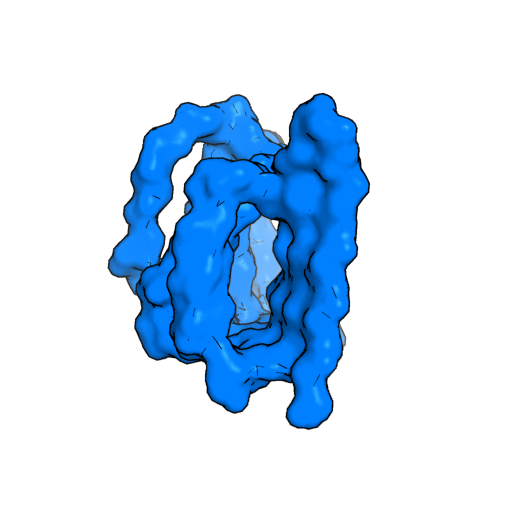CA 1
ATOM 763 C C . SER A 1 97 ? 2.291 -6.082 -7.977 1.00 84.38 97 SER A C 1
ATOM 765 O O . SER A 1 97 ? 1.622 -6.595 -8.877 1.00 84.38 97 SER A O 1
ATOM 767 N N . SER A 1 98 ? 2.836 -4.875 -8.106 1.00 71.00 98 SER A N 1
ATOM 768 C CA . SER A 1 98 ? 2.701 -4.032 -9.291 1.00 71.00 98 SER A CA 1
ATOM 769 C C . SER A 1 98 ? 4.033 -3.896 -10.031 1.00 71.00 98 SER A C 1
ATOM 771 O O . SER A 1 98 ? 5.101 -4.085 -9.456 1.00 71.00 98 SER A O 1
ATOM 773 N N . PHE A 1 99 ? 3.985 -3.536 -11.316 1.00 60.97 99 PHE A N 1
ATOM 774 C CA . PHE A 1 99 ? 5.191 -3.360 -12.135 1.00 60.97 99 PHE A CA 1
ATOM 775 C C . PHE A 1 99 ? 6.064 -2.170 -11.695 1.00 60.97 99 PHE A C 1
ATOM 777 O O . PHE A 1 99 ? 7.232 -2.128 -12.079 1.00 60.97 99 PHE A O 1
ATOM 784 N N . ASN A 1 100 ? 5.537 -1.234 -10.891 1.00 71.50 100 ASN A N 1
ATOM 785 C CA . ASN A 1 100 ? 6.263 -0.054 -10.408 1.00 71.50 100 ASN A CA 1
ATOM 786 C C . ASN A 1 100 ? 6.221 0.082 -8.874 1.00 71.50 100 ASN A C 1
ATOM 788 O O . ASN A 1 100 ? 5.527 0.937 -8.320 1.00 71.50 100 ASN A O 1
ATOM 792 N N . ASN A 1 101 ? 6.958 -0.782 -8.176 1.00 83.00 101 ASN A N 1
ATOM 793 C CA . ASN A 1 101 ? 7.059 -0.732 -6.716 1.00 83.00 101 ASN A CA 1
ATOM 794 C C . ASN A 1 101 ? 7.783 0.523 -6.205 1.00 83.00 101 ASN A C 1
ATOM 796 O O . ASN A 1 101 ? 7.495 0.966 -5.092 1.00 83.00 101 ASN A O 1
ATOM 800 N N . GLY A 1 102 ? 8.677 1.121 -7.001 1.00 85.75 102 GLY A N 1
ATOM 801 C CA . GLY A 1 102 ? 9.398 2.348 -6.653 1.00 85.75 102 GLY A CA 1
ATOM 802 C C . GLY A 1 102 ? 8.490 3.493 -6.192 1.00 85.75 102 GLY A C 1
ATOM 803 O O . GLY A 1 102 ? 8.820 4.186 -5.228 1.00 85.75 102 GLY A O 1
ATOM 804 N N . ASP A 1 103 ? 7.312 3.651 -6.800 1.00 86.12 103 ASP A N 1
ATOM 805 C CA . ASP A 1 103 ? 6.363 4.699 -6.413 1.00 86.12 103 ASP A CA 1
ATOM 806 C C . ASP A 1 103 ? 5.783 4.466 -5.013 1.00 86.12 103 ASP A C 1
ATOM 808 O O . ASP A 1 103 ? 5.752 5.380 -4.192 1.00 86.12 103 ASP A O 1
ATOM 812 N N . PHE A 1 104 ? 5.370 3.233 -4.708 1.00 88.50 104 PHE A N 1
ATOM 813 C CA . PHE A 1 104 ? 4.858 2.868 -3.384 1.00 88.50 104 PHE A CA 1
ATOM 814 C C . PHE A 1 104 ? 5.952 2.938 -2.314 1.00 88.50 104 PHE A C 1
ATOM 816 O O . PHE A 1 104 ? 5.702 3.387 -1.197 1.00 88.50 104 PHE A O 1
ATOM 823 N N . LEU A 1 105 ? 7.182 2.544 -2.655 1.00 90.88 105 LEU A N 1
ATOM 824 C CA . LEU A 1 105 ? 8.335 2.663 -1.764 1.00 90.88 105 LEU A CA 1
ATOM 825 C C . LEU A 1 105 ? 8.623 4.125 -1.411 1.00 90.88 105 LEU A C 1
ATOM 827 O O . LEU A 1 105 ? 8.810 4.452 -0.238 1.00 90.88 105 LEU A O 1
ATOM 831 N N . ASN A 1 106 ? 8.623 5.014 -2.406 1.00 89.62 106 ASN A N 1
ATOM 832 C CA . ASN A 1 106 ? 8.794 6.446 -2.181 1.00 89.62 106 ASN A CA 1
ATOM 833 C C . ASN A 1 106 ? 7.630 7.038 -1.380 1.00 89.62 106 ASN A C 1
ATOM 835 O O . ASN A 1 106 ? 7.869 7.785 -0.434 1.00 89.62 106 ASN A O 1
ATOM 839 N N . TRP A 1 107 ? 6.389 6.673 -1.704 1.00 89.50 107 TRP A N 1
ATOM 840 C CA . TRP A 1 107 ? 5.202 7.104 -0.967 1.00 89.50 107 TRP A CA 1
ATOM 841 C C . TRP A 1 107 ? 5.311 6.803 0.533 1.00 89.50 107 TRP A C 1
ATOM 843 O O . TRP A 1 107 ? 5.097 7.683 1.367 1.00 89.50 107 TRP A O 1
ATOM 853 N N . VAL A 1 108 ? 5.747 5.590 0.882 1.00 91.19 108 VAL A N 1
ATOM 854 C CA . VAL A 1 108 ? 5.993 5.190 2.273 1.00 91.19 108 VAL A CA 1
ATOM 855 C C . VAL A 1 108 ? 7.143 5.983 2.897 1.00 91.19 108 VAL A C 1
ATOM 857 O O . VAL A 1 108 ? 7.007 6.486 4.012 1.00 91.19 108 VAL A O 1
ATOM 860 N N . LEU A 1 109 ? 8.271 6.112 2.192 1.00 90.81 109 LEU A N 1
ATOM 861 C CA . LEU A 1 109 ? 9.487 6.739 2.719 1.00 90.81 109 LEU A CA 1
ATOM 862 C C . LEU A 1 109 ? 9.333 8.250 2.960 1.00 90.81 109 LEU A C 1
ATOM 864 O O . LEU A 1 109 ? 9.938 8.792 3.887 1.00 90.81 109 LEU A O 1
ATOM 868 N N . TYR A 1 110 ? 8.543 8.927 2.126 1.00 89.56 110 TYR A N 1
ATOM 869 C CA . TYR A 1 110 ? 8.317 10.372 2.201 1.00 89.56 110 TYR A CA 1
ATOM 870 C C . TYR A 1 110 ? 7.085 10.763 3.022 1.00 89.56 110 TYR A C 1
ATOM 872 O O . TYR A 1 110 ? 6.889 11.950 3.288 1.00 89.56 110 TYR A O 1
ATOM 880 N N . SER A 1 111 ? 6.291 9.797 3.489 1.00 88.50 111 SER A N 1
ATOM 881 C CA . SER A 1 111 ? 5.205 10.073 4.427 1.00 88.50 111 SER A CA 1
ATOM 882 C C . SER A 1 111 ? 5.756 10.562 5.770 1.00 88.50 111 SER A C 1
ATOM 884 O O . SER A 1 111 ? 6.702 9.995 6.319 1.00 88.50 111 SER A O 1
ATOM 886 N N . GLN A 1 112 ? 5.156 11.630 6.304 1.00 87.62 112 GLN A N 1
ATOM 887 C CA . GLN A 1 112 ? 5.500 12.202 7.606 1.00 87.62 112 GLN A CA 1
ATOM 888 C C . GLN A 1 112 ? 4.240 12.303 8.488 1.00 87.62 112 GLN A C 1
ATOM 890 O O . GLN A 1 112 ? 3.311 13.034 8.123 1.00 87.62 112 GLN A O 1
ATOM 895 N N . PRO A 1 113 ? 4.193 11.607 9.644 1.00 88.69 113 PRO A N 1
ATOM 896 C CA . PRO A 1 113 ? 5.209 10.671 10.142 1.00 88.69 113 PRO A CA 1
ATOM 897 C C . PRO A 1 113 ? 5.340 9.413 9.260 1.00 88.69 113 PRO A C 1
ATOM 899 O O . PRO A 1 113 ? 4.439 9.086 8.483 1.00 88.69 113 PRO A O 1
ATOM 902 N N . ILE A 1 114 ? 6.468 8.708 9.400 1.00 88.62 114 ILE A N 1
ATOM 903 C CA . ILE A 1 114 ? 6.684 7.407 8.747 1.00 88.62 114 ILE A CA 1
ATOM 904 C C . ILE A 1 114 ? 5.622 6.422 9.272 1.00 88.62 114 ILE A C 1
ATOM 906 O O . ILE A 1 114 ? 5.447 6.325 10.495 1.00 88.62 114 ILE A O 1
ATOM 910 N N . PRO A 1 115 ? 4.905 5.701 8.389 1.00 90.75 115 PRO A N 1
ATOM 911 C CA . PRO A 1 115 ? 3.810 4.826 8.789 1.00 90.75 115 PRO A CA 1
ATOM 912 C C . PRO A 1 115 ? 4.298 3.623 9.601 1.00 90.75 115 PRO A C 1
ATOM 914 O O . PRO A 1 115 ? 5.445 3.192 9.513 1.00 90.75 115 PRO A O 1
ATOM 917 N N . ALA A 1 116 ? 3.400 3.063 10.404 1.00 91.50 116 ALA A N 1
ATOM 918 C CA . ALA A 1 116 ? 3.673 1.949 11.302 1.00 91.50 116 ALA A CA 1
ATOM 919 C C . ALA A 1 116 ? 3.321 0.592 10.666 1.00 91.50 116 ALA A C 1
ATOM 921 O O . ALA A 1 116 ? 2.518 -0.155 11.216 1.00 91.50 116 ALA A O 1
ATOM 922 N N . LEU A 1 117 ? 3.899 0.283 9.504 1.00 95.44 117 LEU A N 1
ATOM 923 C CA . LEU A 1 117 ? 3.563 -0.942 8.770 1.00 95.44 117 LEU A CA 1
ATOM 924 C C . LEU A 1 117 ? 4.116 -2.190 9.474 1.00 95.44 117 LEU A C 1
ATOM 926 O O . LEU A 1 117 ? 5.325 -2.312 9.668 1.00 95.44 117 LEU A O 1
ATOM 930 N N . ALA A 1 118 ? 3.224 -3.127 9.796 1.00 96.19 118 ALA A N 1
ATOM 931 C CA . ALA A 1 118 ? 3.553 -4.429 10.373 1.00 96.19 118 ALA A CA 1
ATOM 932 C C . ALA A 1 118 ? 3.785 -5.505 9.306 1.00 96.19 118 ALA A C 1
ATOM 934 O O . ALA A 1 118 ? 4.5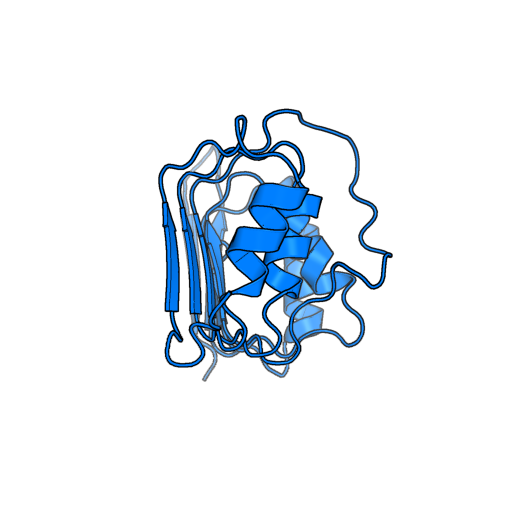39 -6.452 9.533 1.00 96.19 118 ALA A O 1
ATOM 935 N N . THR A 1 119 ? 3.160 -5.360 8.137 1.00 96.62 119 THR A N 1
ATOM 936 C CA . THR A 1 119 ? 3.269 -6.317 7.033 1.00 96.62 119 THR A CA 1
ATOM 937 C C . THR A 1 119 ? 3.529 -5.592 5.724 1.00 96.62 119 THR A C 1
ATOM 939 O O . THR A 1 119 ? 2.781 -4.689 5.344 1.00 96.62 119 THR A O 1
ATOM 942 N N . ILE A 1 120 ? 4.569 -6.026 5.015 1.00 94.69 120 ILE A N 1
ATOM 943 C CA . ILE A 1 120 ? 4.892 -5.575 3.665 1.00 94.69 120 ILE A CA 1
ATOM 944 C C . ILE A 1 120 ? 5.055 -6.782 2.748 1.00 94.69 120 ILE A C 1
ATOM 946 O O . ILE A 1 120 ? 5.861 -7.673 3.016 1.00 94.69 120 ILE A O 1
ATOM 950 N N . ASP A 1 121 ? 4.354 -6.757 1.621 1.00 94.50 121 ASP A N 1
ATOM 951 C CA . ASP A 1 121 ? 4.575 -7.661 0.497 1.00 94.50 121 ASP A CA 1
ATOM 952 C C . ASP A 1 121 ? 4.724 -6.839 -0.782 1.00 94.50 121 ASP A C 1
ATOM 954 O O . ASP A 1 121 ? 3.735 -6.335 -1.300 1.00 94.50 121 ASP A O 1
ATOM 958 N N . PHE A 1 122 ? 5.943 -6.681 -1.298 1.00 90.62 122 PHE A N 1
ATOM 959 C CA . PHE A 1 122 ? 6.161 -5.979 -2.571 1.00 90.62 122 PHE A CA 1
ATOM 960 C C . PHE A 1 122 ? 6.178 -6.923 -3.781 1.00 90.62 122 PHE A C 1
ATOM 962 O O . PHE A 1 122 ? 6.523 -6.512 -4.890 1.00 90.62 122 PHE A O 1
ATOM 969 N N . GLY A 1 123 ? 5.845 -8.205 -3.598 1.00 88.62 123 GLY A N 1
ATOM 970 C CA . GLY A 1 123 ? 5.920 -9.191 -4.665 1.00 88.62 123 GLY A CA 1
ATOM 971 C C . GLY A 1 123 ? 7.275 -9.129 -5.368 1.00 88.62 123 GLY A C 1
ATOM 972 O O . GLY A 1 123 ? 8.318 -9.278 -4.737 1.00 88.62 123 GLY A O 1
ATOM 973 N N . VAL A 1 124 ? 7.262 -8.888 -6.675 1.00 86.12 124 VAL A N 1
ATOM 974 C CA . VAL A 1 124 ? 8.463 -8.813 -7.507 1.00 86.12 124 VAL A CA 1
ATOM 975 C C . VAL A 1 124 ? 9.011 -7.381 -7.566 1.00 86.12 124 VAL A C 1
ATOM 977 O O . VAL A 1 124 ? 8.413 -6.500 -8.171 1.00 86.12 124 VAL A O 1
ATOM 980 N N . VAL A 1 125 ? 10.191 -7.159 -6.991 1.00 85.56 125 VAL A N 1
ATOM 981 C CA . VAL A 1 125 ? 10.907 -5.880 -6.948 1.00 85.56 125 VAL A CA 1
ATOM 982 C C . VAL A 1 125 ? 11.981 -5.841 -8.034 1.00 85.56 125 VAL A C 1
ATOM 984 O O . VAL A 1 125 ? 12.765 -6.781 -8.201 1.00 85.56 125 VAL A O 1
ATOM 987 N N . GLN A 1 126 ? 12.024 -4.736 -8.780 1.00 83.56 126 GLN A N 1
ATOM 988 C CA . GLN A 1 126 ? 13.048 -4.508 -9.795 1.00 83.56 126 GLN A CA 1
ATOM 989 C C . GLN A 1 126 ? 14.396 -4.179 -9.144 1.00 83.56 126 GLN A C 1
ATOM 991 O O . GLN A 1 126 ? 14.459 -3.552 -8.087 1.00 83.56 126 GLN A O 1
ATOM 996 N N . GLY A 1 127 ? 15.499 -4.551 -9.799 1.00 82.12 127 GLY A N 1
ATOM 997 C CA . GLY A 1 127 ? 16.844 -4.287 -9.276 1.00 82.12 127 GLY A CA 1
ATOM 998 C C . GLY A 1 127 ? 17.122 -2.799 -9.013 1.00 82.12 127 GLY A C 1
ATOM 999 O O . GLY A 1 127 ? 17.798 -2.473 -8.039 1.00 82.12 127 GLY A O 1
ATOM 1000 N N . CYS A 1 128 ? 16.554 -1.894 -9.819 1.00 82.94 128 CYS A N 1
ATOM 1001 C CA . CYS A 1 128 ? 16.678 -0.446 -9.616 1.00 82.94 128 CYS A CA 1
ATOM 1002 C C . CYS A 1 128 ? 16.007 0.051 -8.323 1.00 82.94 128 CYS A C 1
ATOM 1004 O O . CYS A 1 128 ? 16.470 1.030 -7.740 1.00 82.94 128 CYS A O 1
ATOM 1006 N N . ASP A 1 129 ? 14.985 -0.652 -7.831 1.00 86.69 129 ASP A N 1
ATOM 1007 C CA . ASP A 1 129 ? 14.226 -0.280 -6.632 1.00 86.69 129 ASP A CA 1
ATOM 1008 C C . ASP A 1 129 ? 14.810 -0.883 -5.347 1.00 86.69 129 ASP A C 1
ATOM 1010 O O . ASP A 1 129 ? 14.421 -0.499 -4.243 1.00 86.69 129 ASP A O 1
ATOM 1014 N N . ALA A 1 130 ? 15.778 -1.802 -5.454 1.00 87.62 130 ALA A N 1
ATOM 1015 C CA . ALA A 1 130 ? 16.351 -2.510 -4.307 1.00 87.62 130 ALA A CA 1
ATOM 1016 C C . ALA A 1 130 ? 16.941 -1.555 -3.251 1.00 87.62 130 ALA A C 1
ATOM 1018 O O . ALA A 1 130 ? 16.813 -1.785 -2.046 1.00 87.62 130 ALA A O 1
ATOM 1019 N N . TYR A 1 131 ? 17.544 -0.447 -3.690 1.00 89.62 131 TYR A N 1
ATOM 1020 C CA . TYR A 1 131 ? 18.065 0.584 -2.792 1.00 89.62 131 TYR A CA 1
ATOM 1021 C C . TYR A 1 131 ? 16.954 1.301 -2.006 1.00 89.62 131 TYR A C 1
ATOM 1023 O O . TYR A 1 131 ? 17.095 1.522 -0.800 1.00 89.62 131 TYR A O 1
ATOM 1031 N N . LEU A 1 132 ? 15.838 1.641 -2.664 1.00 90.62 132 LEU A N 1
ATOM 1032 C CA . LEU A 1 132 ? 14.678 2.259 -2.013 1.00 90.62 132 LEU A CA 1
ATOM 1033 C C . LEU A 1 132 ? 14.021 1.291 -1.030 1.00 90.62 132 LEU A C 1
ATOM 1035 O O . LEU A 1 132 ? 13.723 1.673 0.101 1.00 90.62 132 LEU A O 1
ATOM 1039 N N . LEU A 1 133 ? 13.885 0.024 -1.420 1.00 91.31 133 LEU A N 1
ATOM 1040 C CA . LEU A 1 133 ? 13.389 -1.034 -0.547 1.00 91.31 133 LEU A CA 1
ATOM 1041 C C . LEU A 1 133 ? 14.227 -1.145 0.734 1.00 91.31 133 LEU A C 1
ATOM 1043 O O . LEU A 1 133 ? 13.671 -1.169 1.830 1.00 91.31 133 LEU A O 1
ATOM 1047 N N . GLY A 1 134 ? 15.559 -1.133 0.621 1.00 92.25 134 GLY A N 1
ATOM 1048 C CA . GLY A 1 134 ? 16.447 -1.150 1.785 1.00 92.25 134 GLY A CA 1
ATOM 1049 C C . GLY A 1 134 ? 16.228 0.036 2.733 1.00 92.25 134 GLY A C 1
ATOM 1050 O O . GLY A 1 134 ? 16.240 -0.133 3.954 1.00 92.25 134 GLY A O 1
ATOM 1051 N N . LYS A 1 135 ? 15.969 1.236 2.192 1.00 94.31 135 LYS A N 1
ATOM 1052 C CA . LYS A 1 135 ? 15.619 2.417 3.000 1.00 94.31 135 LYS A CA 1
ATOM 1053 C C . LYS A 1 135 ? 14.286 2.253 3.720 1.00 94.31 135 LYS A C 1
ATOM 1055 O O . LYS A 1 135 ? 14.215 2.568 4.904 1.00 94.31 135 LYS A O 1
ATOM 1060 N N . VAL A 1 136 ? 13.263 1.754 3.028 1.00 92.75 136 VAL A N 1
ATOM 1061 C CA . VAL A 1 136 ? 11.936 1.509 3.607 1.00 92.75 136 VAL A CA 1
ATOM 1062 C C . VAL A 1 136 ? 12.022 0.482 4.735 1.00 92.75 136 VAL A C 1
ATOM 1064 O O . VAL A 1 136 ? 11.558 0.756 5.837 1.00 92.75 136 VAL A O 1
ATOM 1067 N N . ILE A 1 137 ? 12.704 -0.647 4.521 1.00 93.19 137 ILE A N 1
ATOM 1068 C CA . ILE A 1 137 ? 12.904 -1.668 5.562 1.00 93.19 137 ILE A CA 1
ATOM 1069 C C . ILE A 1 137 ? 13.622 -1.070 6.776 1.00 93.19 137 ILE A C 1
ATOM 1071 O O . ILE A 1 137 ? 13.200 -1.284 7.908 1.00 93.19 137 ILE A O 1
ATOM 1075 N N . LYS A 1 138 ? 14.676 -0.272 6.565 1.00 93.44 138 LYS A N 1
ATOM 1076 C CA . LYS A 1 138 ? 15.396 0.386 7.664 1.00 93.44 138 LYS A CA 1
ATOM 1077 C C . LYS A 1 138 ? 14.513 1.378 8.430 1.00 93.44 138 LYS A C 1
ATOM 1079 O O . LYS A 1 138 ? 14.617 1.459 9.649 1.00 93.44 138 LYS A O 1
ATOM 1084 N N . ALA A 1 139 ? 13.672 2.129 7.722 1.00 92.25 139 ALA A N 1
ATOM 1085 C CA . ALA A 1 139 ? 12.757 3.103 8.309 1.00 92.25 139 ALA A CA 1
ATOM 1086 C C . ALA A 1 139 ? 11.642 2.441 9.137 1.00 92.25 139 ALA A C 1
ATOM 1088 O O . ALA A 1 139 ? 11.269 2.957 10.187 1.00 92.25 139 ALA A O 1
ATOM 1089 N N . LEU A 1 140 ? 11.138 1.295 8.679 1.00 91.12 140 LEU A N 1
ATOM 1090 C CA . LEU A 1 140 ? 10.029 0.571 9.306 1.00 91.12 140 LEU A CA 1
ATOM 1091 C C . LEU A 1 140 ? 10.479 -0.482 10.323 1.00 91.12 140 LEU A C 1
ATOM 1093 O O . LEU A 1 140 ? 9.660 -0.945 11.112 1.00 91.12 140 LEU A O 1
ATOM 1097 N N . GLY A 1 141 ? 11.767 -0.841 10.313 1.00 84.12 141 GLY A N 1
ATOM 1098 C CA . GLY A 1 141 ? 12.347 -2.006 10.987 1.00 84.12 141 GLY A CA 1
ATOM 1099 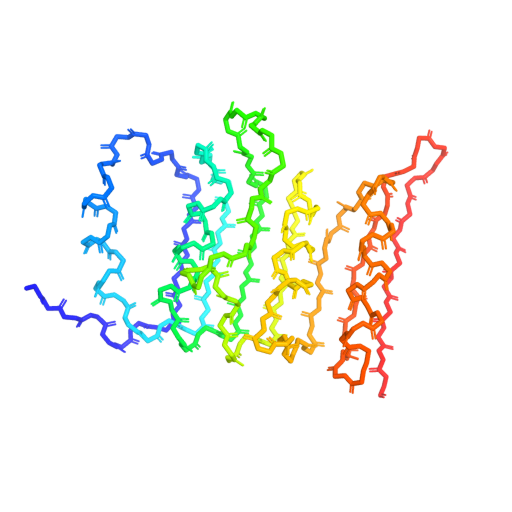C C . GLY A 1 141 ? 11.796 -2.335 12.378 1.00 84.12 141 GLY A C 1
ATOM 1100 O O . GLY A 1 141 ? 11.426 -3.483 12.586 1.00 84.12 141 GLY A O 1
ATOM 1101 N N . PRO A 1 142 ? 11.664 -1.378 13.317 1.00 87.31 142 PRO A N 1
ATOM 1102 C CA . PRO A 1 142 ? 11.165 -1.672 14.664 1.00 87.31 142 PRO A CA 1
ATOM 1103 C C . PRO A 1 142 ? 9.712 -2.159 14.743 1.00 87.31 142 PRO A C 1
ATOM 1105 O O . PRO A 1 142 ? 9.298 -2.631 15.796 1.00 87.31 142 PRO A O 1
ATOM 1108 N N . LYS A 1 143 ? 8.916 -1.973 13.686 1.00 89.88 143 LYS A N 1
ATOM 1109 C CA . LYS A 1 143 ? 7.481 -2.293 13.658 1.00 89.88 143 LYS A CA 1
ATOM 1110 C C . LYS A 1 143 ? 7.122 -3.383 12.651 1.00 89.88 143 LYS A C 1
ATOM 1112 O O . LYS A 1 143 ? 5.985 -3.841 12.653 1.00 89.88 143 LYS A O 1
ATOM 1117 N N . LEU A 1 144 ? 8.059 -3.759 11.782 1.00 93.50 144 LEU A N 1
ATOM 1118 C CA . LEU A 1 144 ? 7.825 -4.714 10.710 1.00 93.50 144 LEU A CA 1
ATOM 1119 C C . LEU A 1 144 ? 7.901 -6.144 11.259 1.00 93.50 144 LEU A C 1
ATOM 1121 O O . LEU A 1 144 ? 8.946 -6.554 11.751 1.00 93.50 144 LEU A O 1
ATOM 1125 N N . ASN A 1 145 ? 6.821 -6.910 11.114 1.00 94.94 145 ASN A N 1
ATOM 1126 C CA . ASN A 1 145 ? 6.733 -8.310 11.544 1.00 94.94 145 ASN A CA 1
ATOM 1127 C C . ASN A 1 145 ? 6.842 -9.269 10.348 1.00 94.94 145 ASN A C 1
ATOM 1129 O O . ASN A 1 145 ? 7.443 -10.337 10.434 1.00 94.94 145 ASN A O 1
ATOM 1133 N N . HIS A 1 146 ? 6.284 -8.877 9.201 1.00 94.50 146 HIS A N 1
ATOM 1134 C CA . HIS A 1 146 ? 6.251 -9.707 8.000 1.00 94.50 146 HIS A CA 1
ATOM 1135 C C . HIS A 1 146 ? 6.797 -8.944 6.797 1.00 94.50 146 HIS A C 1
ATOM 1137 O O . HIS A 1 146 ? 6.304 -7.867 6.455 1.00 94.50 146 HIS A O 1
ATOM 1143 N N . LEU A 1 147 ? 7.794 -9.531 6.131 1.00 93.12 147 LEU A N 1
ATOM 1144 C CA . LEU A 1 147 ? 8.372 -9.010 4.900 1.00 93.12 147 LEU A CA 1
ATOM 1145 C C . LEU A 1 147 ? 8.399 -10.098 3.826 1.00 93.12 147 LEU A C 1
ATOM 1147 O O . LEU A 1 147 ? 9.073 -11.122 3.962 1.00 93.12 147 LEU A O 1
ATOM 1151 N N . ARG A 1 148 ? 7.722 -9.835 2.712 1.00 92.56 148 ARG A N 1
ATOM 1152 C CA . ARG A 1 148 ? 7.776 -10.668 1.514 1.00 92.56 148 ARG A CA 1
ATOM 1153 C C . ARG A 1 148 ? 8.262 -9.855 0.323 1.00 92.56 148 ARG A C 1
ATOM 1155 O O . ARG A 1 148 ? 7.675 -8.840 -0.041 1.00 92.56 148 ARG A O 1
ATOM 1162 N N . ILE A 1 149 ? 9.348 -10.324 -0.284 1.00 89.69 149 ILE A N 1
ATOM 1163 C CA . ILE A 1 149 ? 9.945 -9.723 -1.476 1.00 89.69 149 ILE A CA 1
ATOM 1164 C C . ILE A 1 149 ? 10.471 -10.818 -2.402 1.00 89.69 149 ILE A C 1
ATOM 1166 O O . ILE A 1 149 ? 10.886 -11.897 -1.993 1.00 89.69 149 ILE A O 1
ATOM 1170 N N . SER A 1 150 ? 10.440 -10.563 -3.693 1.00 87.25 150 SER A N 1
ATOM 1171 C CA . SER A 1 150 ? 10.990 -11.419 -4.737 1.00 87.25 150 SER A CA 1
ATOM 1172 C C . SER A 1 150 ? 11.743 -10.531 -5.706 1.00 87.25 150 SER A C 1
ATOM 1174 O O . SER A 1 150 ? 11.373 -9.378 -5.889 1.00 87.25 150 SER A O 1
ATOM 1176 N N . PHE A 1 151 ? 12.795 -11.039 -6.332 1.00 81.81 151 PHE A N 1
ATOM 1177 C CA . PHE A 1 151 ? 13.562 -10.268 -7.307 1.00 81.81 151 PHE A CA 1
ATOM 1178 C C . PHE A 1 151 ? 13.483 -10.946 -8.669 1.00 81.81 151 PHE A C 1
ATOM 1180 O O . PHE A 1 151 ? 13.616 -12.169 -8.771 1.00 81.81 151 PHE A O 1
ATOM 1187 N N . VAL A 1 152 ? 13.304 -10.153 -9.730 1.00 71.06 152 VAL A N 1
ATOM 1188 C CA . VAL A 1 152 ? 13.576 -10.653 -11.083 1.00 71.06 152 VAL A CA 1
ATOM 1189 C C . VAL A 1 152 ? 15.084 -10.694 -11.253 1.00 71.06 152 VAL A C 1
ATOM 1191 O O . VAL A 1 152 ? 15.753 -9.666 -11.177 1.00 71.06 152 VAL A O 1
ATOM 1194 N N . SER A 1 153 ? 15.621 -11.877 -11.513 1.00 60.88 153 SER A N 1
ATOM 1195 C CA . SER A 1 153 ? 16.995 -12.042 -11.970 1.00 60.88 153 SER A CA 1
ATOM 1196 C C . SER A 1 153 ? 16.963 -12.760 -13.310 1.00 60.88 153 SER A C 1
ATOM 1198 O O . SER A 1 153 ? 16.315 -13.795 -13.455 1.00 60.88 153 SER A O 1
ATOM 1200 N N . TYR A 1 154 ? 17.680 -12.202 -14.288 1.00 55.97 154 TYR A N 1
ATOM 1201 C CA . TYR A 1 154 ? 17.859 -12.795 -15.617 1.00 55.97 154 TYR A CA 1
ATOM 1202 C C . TYR A 1 154 ? 18.689 -14.090 -15.586 1.00 55.97 154 TYR A C 1
ATOM 1204 O O . TYR A 1 154 ? 18.799 -14.767 -16.602 1.00 55.97 154 TYR A O 1
ATOM 1212 N N . ILE A 1 155 ? 19.280 -14.426 -14.433 1.00 57.91 155 ILE A N 1
ATOM 1213 C CA . ILE A 1 155 ? 20.172 -15.577 -14.254 1.00 57.91 155 ILE A CA 1
ATOM 1214 C C . ILE A 1 155 ? 19.454 -16.708 -13.496 1.00 57.91 155 ILE A C 1
ATOM 1216 O O . ILE A 1 155 ? 19.650 -17.873 -13.827 1.00 57.91 155 ILE A O 1
ATOM 1220 N N . ALA A 1 156 ? 18.591 -16.378 -12.525 1.00 50.28 156 ALA A N 1
ATOM 1221 C CA . ALA A 1 156 ? 17.669 -17.309 -11.864 1.00 50.28 156 ALA A CA 1
ATOM 1222 C C . ALA A 1 156 ? 16.653 -16.532 -10.999 1.00 50.28 156 ALA A C 1
ATOM 1224 O O . ALA A 1 156 ? 17.089 -15.750 -10.151 1.00 50.28 156 ALA A O 1
ATOM 1225 N N . PRO A 1 157 ? 15.330 -16.727 -11.151 1.00 58.38 157 PRO A N 1
ATOM 1226 C CA . PRO A 1 157 ? 14.348 -16.108 -10.264 1.00 58.38 157 PRO A CA 1
ATOM 1227 C C . PRO A 1 157 ? 14.496 -16.634 -8.828 1.00 58.38 157 PRO A C 1
ATOM 1229 O O . PRO A 1 157 ? 14.761 -17.816 -8.616 1.00 58.38 157 PRO A O 1
ATOM 1232 N N . GLY A 1 158 ? 14.295 -15.761 -7.839 1.00 59.59 158 GLY A N 1
ATOM 1233 C CA . GLY A 1 158 ? 14.353 -16.121 -6.422 1.00 59.59 158 GLY A CA 1
ATOM 1234 C C . GLY A 1 158 ? 13.408 -15.274 -5.571 1.00 59.59 158 GLY A C 1
ATOM 1235 O O . GLY A 1 158 ? 13.215 -14.083 -5.828 1.00 59.59 158 GLY A O 1
ATOM 1236 N N . SER A 1 159 ? 12.818 -15.897 -4.550 1.00 64.38 1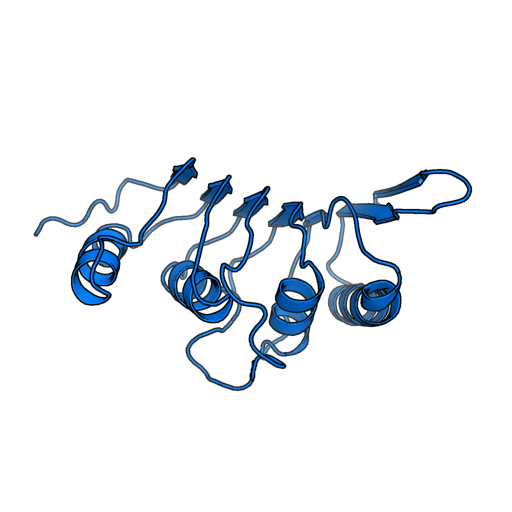59 SER A N 1
ATOM 1237 C CA . SER A 1 159 ? 11.954 -15.245 -3.562 1.00 64.38 159 SER A CA 1
ATOM 1238 C C . SER A 1 159 ? 12.603 -15.274 -2.183 1.00 64.38 159 SER A C 1
ATOM 1240 O O . SER A 1 159 ? 13.068 -16.329 -1.750 1.00 64.38 159 SER A O 1
ATOM 1242 N N . LEU A 1 160 ? 12.588 -14.143 -1.479 1.00 67.00 160 LEU A N 1
ATOM 1243 C CA . LEU A 1 160 ? 13.034 -14.025 -0.096 1.00 67.00 160 LEU A CA 1
ATOM 1244 C C . LEU A 1 160 ? 11.827 -13.677 0.785 1.00 67.00 160 LEU A C 1
ATOM 1246 O O . LEU A 1 160 ? 11.259 -12.589 0.698 1.00 67.00 160 LEU A O 1
ATOM 1250 N N . VAL A 1 161 ? 11.436 -14.616 1.642 1.00 70.50 161 VAL A N 1
ATOM 1251 C CA . VAL A 1 161 ? 10.375 -14.414 2.636 1.00 70.50 161 VAL A CA 1
ATOM 1252 C C . VAL A 1 161 ? 11.027 -14.398 4.011 1.00 70.50 161 VAL A C 1
ATOM 1254 O O . VAL A 1 161 ? 11.699 -15.360 4.378 1.00 70.50 161 VAL A O 1
ATOM 1257 N N . ILE A 1 162 ? 10.856 -13.302 4.750 1.00 72.12 162 ILE A N 1
ATOM 1258 C CA . ILE A 1 162 ? 11.376 -13.144 6.109 1.00 72.12 162 ILE A CA 1
ATOM 1259 C C . ILE A 1 162 ? 10.187 -12.930 7.046 1.00 72.12 162 ILE A C 1
ATOM 1261 O O . ILE A 1 162 ? 9.469 -11.934 6.940 1.00 72.12 162 ILE A O 1
ATOM 1265 N N . CYS A 1 163 ? 10.004 -13.862 7.980 1.00 63.12 163 CYS A N 1
ATOM 1266 C CA . CYS A 1 163 ? 9.094 -13.711 9.111 1.00 63.12 163 CYS A CA 1
ATOM 1267 C C . CYS A 1 163 ? 9.927 -13.313 10.333 1.00 63.12 163 CYS A C 1
ATOM 1269 O O . CYS A 1 163 ? 10.841 -14.048 10.711 1.00 63.12 163 CYS A O 1
ATOM 1271 N N . LEU A 1 164 ? 9.652 -12.144 10.907 1.00 59.34 164 LEU A N 1
ATOM 1272 C CA . LEU A 1 164 ? 10.312 -11.651 12.113 1.00 59.34 164 LEU A CA 1
ATOM 1273 C C . LEU A 1 164 ? 9.452 -12.060 13.320 1.00 59.34 164 LEU A C 1
ATOM 1275 O O . LEU A 1 164 ? 8.231 -11.911 13.281 1.00 59.34 164 LEU A O 1
ATOM 1279 N N . ALA A 1 165 ? 10.089 -12.668 14.323 1.00 48.66 165 ALA A N 1
ATOM 1280 C CA . ALA A 1 165 ? 9.443 -13.212 15.520 1.00 48.66 165 ALA A CA 1
ATOM 1281 C C . ALA A 1 165 ? 9.242 -12.150 16.606 1.00 48.66 165 ALA A C 1
ATOM 1283 O O . ALA A 1 165 ? 10.140 -11.286 16.743 1.00 48.66 165 ALA A O 1
#

Secondary structure (DSSP, 8-state):
----TT--EEEEEEEEGGG--HHHHHHHHTT----SEEEEEEEEES-HHHHHHHHHT-TT--EEEEES-EESS--S---TTSGGGPPPTT--EEEEESS-HHHHHHHHHH-SSPP--SEEEEEEE-GGGHHHHHHHHHHHGGG--EEEEEE--SS--EEEEEE--

Foldseek 3Di:
DAAPAVDAEDEAEPDECPVPDPVNVCVVLVSYARHQYYHYYNYEDQDVQVVLLSQLSHLNHAEYAHYAYDHPDPDDDDDLQDPSRAHRQNHAEDHAQYPCCLVVLVNQLNHVPRHQHQEYANEEDEPVCVVSVVSNCVSNVVRHQWYWYWYDDPVDTDTDTDGHD

Radius of gyration: 15.89 Å; Cα contacts (8 Å, |Δi|>4): 324; chains: 1; bounding box: 47×34×35 Å

Solvent-accessible surface area (backbone atoms only — not comparable to full-atom values): 9024 Å² total; per-residue (Å²): 132,81,69,45,65,86,44,37,69,47,78,48,63,76,43,74,60,84,87,52,51,74,65,56,50,49,61,59,52,71,30,44,62,42,26,30,33,42,38,39,31,43,35,54,40,73,45,72,65,59,56,38,38,58,56,36,64,18,62,49,24,29,35,40,38,37,31,58,37,46,62,76,50,95,68,74,87,79,81,64,83,53,83,71,49,40,67,32,79,51,29,29,33,43,33,34,46,24,87,61,52,54,59,58,45,48,41,51,64,59,20,82,74,68,57,62,36,31,32,42,29,43,40,58,40,54,76,88,37,49,66,53,49,53,52,41,49,66,73,30,48,96,50,44,37,36,43,36,41,25,41,74,42,99,87,60,73,52,74,52,76,47,79,54,132

Nearest PDB structures (foldseek):
  4xm4-assembly4_D  TM=5.614E-01  e=1.091E-01  Thermochaetoides thermophila
  4r09-assembly2_C  TM=3.944E-01  e=1.922E-01  Homo sapiens
  6if5-assembly1_A  TM=4.914E-01  e=1.564E+00  Macaca mula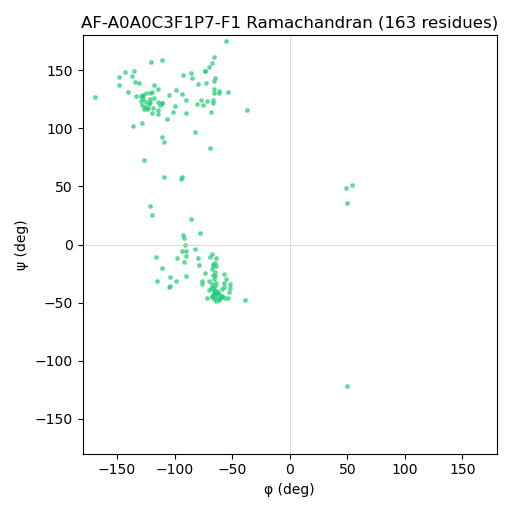tta
  5zsm-assembly1_A  TM=3.566E-01  e=4.759E-01  Macaca mulatta
  4r07-assembly2_D  TM=2.880E-01  e=1.922E-01  Homo sapiens

InterPro domains:
  IPR032675 Leucine-rich repeat domain superfamily [G3DSA:3.80.10.10] (1-164)